Protein AF-X1JHC7-F1 (afdb_monomer)

Sequence (96 aa):
LEETIWEYLFSFENRKKIFSNIHGSFKFCVILFQKGTSNQFLKTSFMRRDLLDWENLNVKILKYNIDAVLNFSPIYKIILEIEKEEDLKLLMKIHV

Organism: NCBI:txid412755

Nearest PDB structures (foldseek):
  8q56-assembly1_A-2  TM=4.679E-01  e=3.711E+00  Salmonella enterica subsp. enterica serovar Typhimuriu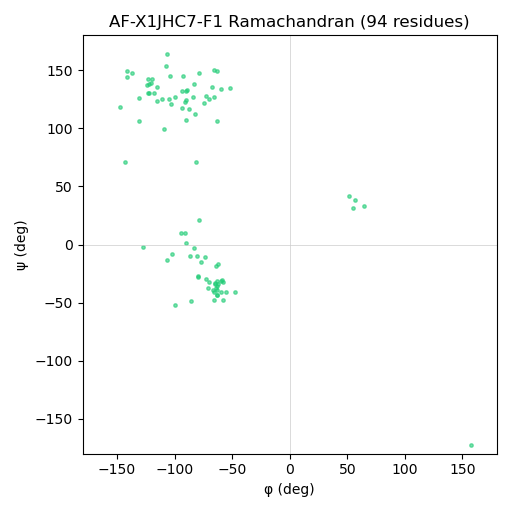m str. D23580
  7kvw-assembly1_A  TM=2.741E-01  e=5.182E+00  Thermobifida fusca YX
  7kw0-assembly1_A  TM=2.491E-01  e=5.540E+00  Thermobifida fusca YX

pLDDT: mean 82.72, std 10.16, range [52.59, 96.69]
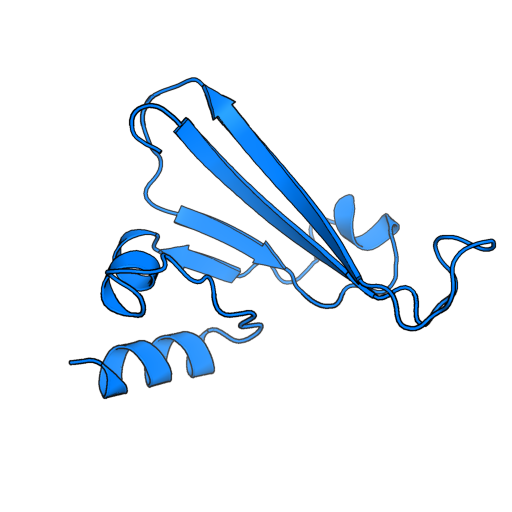
Radius of gyration: 14.61 Å; Cα contacts (8 Å, |Δi|>4): 158; chains: 1; bounding box: 34×25×40 Å

Mean predicted aligned error: 5.97 Å

Foldseek 3Di:
DAQKEWEEKEKEQCCVVPPVPDDRRDMDIDTDMDGGHYDQWYWYDYHHHDPCLVVDPPRQTDTDGQVLLCLVPVPPSDDDNDRDPVVVVVSSVVSD

Secondary structure (DSSP, 8-state):
-TTEEEEEEEEEEGGG-SSTTS-TT-EEEEEEEEESSPPSEEEEEEEE--SHHHH-TTS--EEEEHHHHHHH-TTT-PPP----HHHHHHHHHHT-

Solvent-accessible surface area (backbone atoms only — not comparable to full-atom values): 5686 Å² total; per-residue (Å²): 109,86,54,31,23,44,53,36,42,37,27,35,37,21,73,70,39,79,51,74,93,48,67,46,88,46,72,48,76,49,76,45,70,44,86,40,78,60,52,65,47,34,34,31,35,62,74,34,62,55,75,66,51,79,78,38,88,83,50,79,64,42,79,41,50,48,68,56,33,39,69,78,21,73,87,77,61,52,80,78,91,63,89,48,70,67,59,54,55,50,53,59,59,72,77,103

Structure (mmCIF, N/CA/C/O backbone):
data_AF-X1JHC7-F1
#
_entry.id   AF-X1JHC7-F1
#
loop_
_atom_site.group_PDB
_atom_site.id
_atom_site.type_symbol
_atom_site.label_atom_id
_atom_site.label_alt_id
_atom_site.label_comp_id
_atom_site.label_asym_id
_atom_site.label_entity_id
_atom_site.label_seq_id
_atom_site.pdbx_PDB_ins_code
_atom_site.Cartn_x
_atom_site.Cartn_y
_atom_site.Cartn_z
_atom_site.occupancy
_atom_site.B_iso_or_equiv
_atom_site.auth_seq_id
_atom_site.auth_comp_id
_atom_site.auth_asym_id
_atom_site.auth_atom_id
_atom_site.pdbx_PDB_model_num
ATOM 1 N N . LEU A 1 1 ? -9.859 12.082 9.142 1.00 53.38 1 LEU A N 1
ATOM 2 C CA . LEU A 1 1 ? -9.788 10.649 9.521 1.00 53.38 1 LEU A CA 1
ATOM 3 C C . LEU A 1 1 ? -11.154 10.232 10.021 1.00 53.38 1 LEU A C 1
ATOM 5 O O . LEU A 1 1 ? -11.72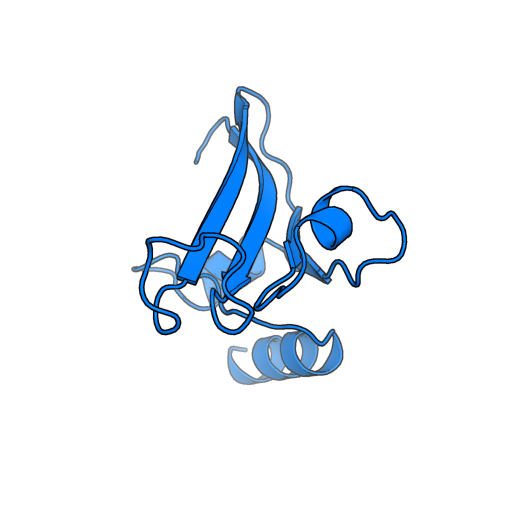1 9.315 9.449 1.00 53.38 1 LEU A O 1
ATOM 9 N N . GLU A 1 2 ? -11.708 10.961 10.990 1.00 53.41 2 GLU A N 1
ATOM 10 C CA . GLU A 1 2 ? -13.152 10.950 11.230 1.00 53.41 2 GLU A CA 1
ATOM 11 C C . GLU A 1 2 ? -13.871 11.427 9.956 1.00 53.41 2 GLU A C 1
ATOM 13 O O . GLU A 1 2 ? -13.398 12.349 9.286 1.00 53.41 2 GLU A O 1
ATOM 18 N N . GLU A 1 3 ? -14.921 10.697 9.569 1.00 63.12 3 GLU A N 1
ATOM 19 C CA . GLU A 1 3 ? -15.710 10.884 8.337 1.00 63.12 3 GLU A CA 1
ATOM 20 C C . GLU A 1 3 ? -14.965 10.645 7.006 1.00 63.12 3 GLU A C 1
ATOM 22 O O . GLU A 1 3 ? -15.229 11.288 5.983 1.00 63.12 3 GLU A O 1
ATOM 27 N N . THR A 1 4 ? -14.014 9.706 6.985 1.00 63.84 4 THR A N 1
ATOM 28 C CA . THR A 1 4 ? -13.337 9.284 5.749 1.00 63.84 4 THR A CA 1
ATOM 29 C C . THR A 1 4 ? -13.310 7.762 5.613 1.00 63.84 4 THR A C 1
ATOM 31 O O . THR A 1 4 ? -12.820 7.056 6.493 1.00 63.84 4 THR A O 1
ATOM 34 N N . ILE A 1 5 ? -13.793 7.252 4.482 1.00 70.75 5 ILE A N 1
ATOM 35 C CA . ILE A 1 5 ? -13.643 5.859 4.060 1.00 70.75 5 ILE A CA 1
ATOM 36 C C . ILE A 1 5 ? -12.272 5.734 3.413 1.00 70.75 5 ILE A C 1
ATOM 38 O O . ILE A 1 5 ? -12.031 6.295 2.348 1.00 70.75 5 ILE A O 1
ATOM 42 N N . TRP A 1 6 ? -11.374 4.996 4.050 1.00 76.62 6 TRP A N 1
ATOM 43 C CA . TRP A 1 6 ? -10.102 4.626 3.447 1.00 76.62 6 TRP A CA 1
ATOM 44 C C . TRP A 1 6 ? -10.297 3.338 2.666 1.00 76.62 6 TRP A C 1
ATOM 46 O O . TRP A 1 6 ? -10.643 2.309 3.242 1.00 76.62 6 TRP A O 1
ATOM 56 N N . GLU A 1 7 ? -10.110 3.395 1.353 1.00 84.69 7 GLU A N 1
ATOM 57 C CA . GLU A 1 7 ? -10.353 2.240 0.495 1.00 84.69 7 GLU A CA 1
ATOM 58 C C . GLU A 1 7 ? -9.056 1.528 0.165 1.00 84.69 7 GLU A C 1
ATOM 60 O O . GLU A 1 7 ? -8.947 0.323 0.397 1.00 84.69 7 GLU A O 1
ATOM 65 N N . TYR A 1 8 ? -8.068 2.279 -0.331 1.00 88.88 8 TYR A N 1
ATOM 66 C CA . TYR A 1 8 ? -6.818 1.715 -0.815 1.00 88.88 8 TYR A CA 1
ATOM 67 C C . TYR A 1 8 ? -5.601 2.563 -0.466 1.00 88.88 8 TYR A C 1
ATOM 69 O O . TYR A 1 8 ? -5.635 3.790 -0.527 1.00 88.88 8 TYR A O 1
ATOM 77 N N . LEU A 1 9 ? -4.499 1.876 -0.184 1.00 90.44 9 LEU A N 1
ATOM 78 C CA . LEU A 1 9 ? -3.150 2.418 -0.170 1.00 90.44 9 LEU A CA 1
ATOM 79 C C . LEU A 1 9 ? -2.262 1.484 -0.995 1.00 90.44 9 LEU A C 1
ATOM 81 O O . LEU A 1 9 ? -1.920 0.382 -0.562 1.00 90.44 9 LEU A O 1
ATOM 85 N N . PHE A 1 10 ? -1.885 1.928 -2.189 1.00 91.56 10 PHE A N 1
ATOM 86 C CA . PHE A 1 10 ? -0.913 1.223 -3.016 1.00 91.56 10 PHE A CA 1
ATOM 87 C C . PHE A 1 10 ? 0.401 1.964 -3.051 1.00 91.56 10 PHE A C 1
ATOM 89 O O . PHE A 1 10 ? 0.440 3.190 -2.950 1.00 91.56 10 PHE A O 1
ATOM 96 N N . SER A 1 11 ? 1.478 1.227 -3.287 1.00 92.94 11 SER A N 1
ATOM 97 C CA . SER A 1 11 ? 2.737 1.861 -3.632 1.00 92.94 11 SER A CA 1
ATOM 98 C C . SER A 1 11 ? 3.472 1.176 -4.766 1.00 92.94 11 SER A C 1
ATOM 100 O O . SER A 1 11 ? 3.427 -0.046 -4.905 1.00 92.94 11 SER A O 1
ATOM 102 N N . PHE A 1 12 ? 4.185 1.991 -5.538 1.00 92.62 12 PHE A N 1
ATOM 103 C CA . PHE A 1 12 ? 4.956 1.591 -6.701 1.00 92.62 12 PHE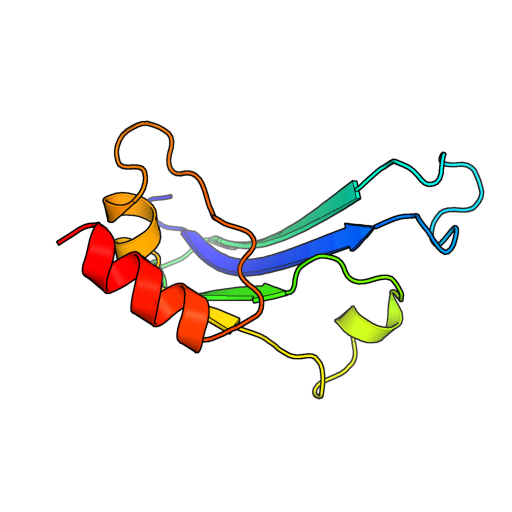 A CA 1
ATOM 104 C C . PHE A 1 12 ? 6.415 1.990 -6.524 1.00 92.62 12 PHE A C 1
ATOM 106 O O . PHE A 1 12 ? 6.718 3.146 -6.224 1.00 92.62 12 PHE A O 1
ATOM 113 N N . GLU A 1 13 ? 7.329 1.054 -6.749 1.00 94.06 13 GLU A N 1
ATOM 114 C CA . GLU A 1 13 ? 8.749 1.352 -6.880 1.00 94.06 13 GLU A CA 1
ATOM 115 C C . GLU A 1 13 ? 9.092 1.629 -8.341 1.00 94.06 13 GLU A C 1
ATOM 117 O O . GLU A 1 13 ? 8.818 0.820 -9.231 1.00 94.06 13 GLU A O 1
ATOM 122 N N . ASN A 1 14 ? 9.822 2.712 -8.601 1.00 94.94 14 ASN A N 1
ATOM 123 C CA . ASN A 1 14 ? 10.228 3.056 -9.962 1.00 94.94 14 ASN A CA 1
ATOM 124 C C . ASN A 1 14 ? 11.431 2.245 -10.479 1.00 94.94 14 ASN A C 1
ATOM 126 O O . ASN A 1 14 ? 12.115 2.657 -11.418 1.00 94.94 14 ASN A O 1
ATOM 130 N N . ARG A 1 15 ? 11.715 1.077 -9.889 1.00 93.50 15 ARG A N 1
ATOM 131 C CA . ARG A 1 15 ? 12.855 0.219 -10.260 1.00 93.50 15 ARG A CA 1
ATOM 132 C C . ARG A 1 15 ? 12.786 -0.238 -11.718 1.00 93.50 15 ARG A C 1
ATOM 134 O O . ARG A 1 15 ? 13.826 -0.384 -12.349 1.00 93.50 15 ARG A O 1
ATOM 141 N N . LYS A 1 16 ? 11.573 -0.405 -12.257 1.00 92.94 16 LYS A N 1
ATOM 142 C CA . LYS A 1 16 ? 11.313 -0.732 -13.669 1.00 92.94 16 LYS A CA 1
ATOM 143 C C . LYS A 1 16 ? 11.124 0.491 -14.577 1.00 92.94 16 LYS A C 1
ATOM 145 O O . LYS A 1 16 ? 10.728 0.321 -15.722 1.00 92.94 16 LYS A O 1
ATOM 150 N N . LYS A 1 17 ? 11.400 1.711 -14.095 1.00 92.12 17 LYS A N 1
ATOM 151 C CA . LYS A 1 17 ? 11.236 2.955 -14.871 1.00 92.12 17 LYS A CA 1
ATOM 152 C C . LYS A 1 17 ? 9.818 3.158 -15.417 1.00 92.12 17 LYS A C 1
ATOM 154 O O . LYS A 1 17 ? 9.641 3.691 -16.507 1.00 92.12 17 LYS A O 1
ATOM 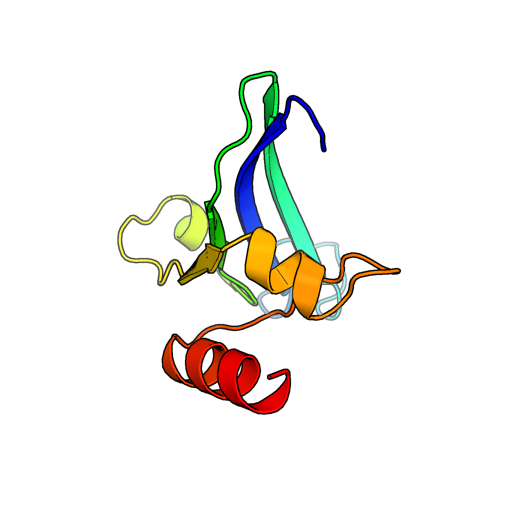159 N N . ILE A 1 18 ? 8.826 2.793 -14.603 1.00 90.12 18 ILE A N 1
ATOM 160 C CA . ILE A 1 18 ? 7.401 3.080 -14.817 1.00 90.12 18 ILE A CA 1
ATOM 161 C C . ILE A 1 18 ? 7.196 4.557 -15.191 1.00 90.12 18 ILE A C 1
ATOM 163 O O . ILE A 1 18 ? 6.437 4.884 -16.097 1.00 90.12 18 ILE A O 1
ATOM 167 N N . PHE A 1 19 ? 7.937 5.441 -14.521 1.00 91.00 19 PHE A N 1
ATOM 168 C CA . PHE A 1 19 ? 8.080 6.842 -14.883 1.00 91.00 19 PHE A CA 1
ATOM 169 C C . PHE A 1 19 ? 9.497 7.063 -15.416 1.00 91.00 19 PHE A C 1
ATOM 171 O O . PHE A 1 19 ? 10.456 7.183 -14.644 1.00 91.00 19 PHE A O 1
ATOM 178 N N . SER A 1 20 ? 9.629 7.090 -16.744 1.00 93.06 20 SER A N 1
ATOM 179 C CA . SER A 1 20 ? 10.909 7.068 -17.473 1.00 93.06 20 SER A CA 1
ATOM 180 C C . SER A 1 20 ? 11.872 8.189 -17.065 1.00 93.06 20 SER A C 1
ATOM 182 O O . SER A 1 20 ? 13.063 7.943 -16.857 1.00 93.06 20 SER A O 1
ATOM 184 N N . ASN A 1 21 ? 11.340 9.395 -16.859 1.00 96.69 21 ASN A N 1
ATOM 185 C CA . ASN A 1 21 ? 12.111 10.593 -16.517 1.00 96.69 21 ASN A CA 1
ATOM 186 C C . ASN A 1 21 ? 12.431 10.725 -15.020 1.00 96.69 21 ASN A C 1
ATOM 188 O O . ASN A 1 21 ? 13.127 11.655 -14.623 1.00 96.69 21 ASN A O 1
ATOM 192 N N . ILE A 1 22 ? 11.946 9.809 -14.178 1.00 95.50 22 ILE A N 1
ATOM 193 C CA . ILE A 1 22 ? 12.194 9.840 -12.735 1.00 95.50 22 ILE A CA 1
ATOM 194 C C . ILE A 1 22 ? 13.244 8.785 -12.380 1.00 95.50 22 ILE A C 1
ATOM 196 O O . ILE A 1 22 ? 13.339 7.711 -12.987 1.00 95.50 22 ILE A O 1
ATOM 200 N N . HIS A 1 23 ? 14.099 9.085 -11.402 1.00 96.69 23 HIS A N 1
ATOM 201 C CA . HIS A 1 23 ? 15.115 8.139 -10.956 1.00 96.69 23 HIS A CA 1
ATOM 202 C C . HIS A 1 23 ? 14.473 6.867 -10.365 1.00 96.69 23 HIS A C 1
ATOM 204 O O . HIS A 1 23 ? 13.370 6.898 -9.817 1.00 96.69 23 HIS A O 1
ATOM 210 N N . GLY A 1 24 ? 15.150 5.723 -10.494 1.00 94.56 24 GLY A N 1
ATOM 211 C CA . GLY A 1 24 ? 14.580 4.423 -10.113 1.00 94.56 24 GLY A CA 1
ATOM 212 C C . GLY A 1 24 ? 14.485 4.181 -8.603 1.00 94.56 24 GLY A C 1
ATOM 213 O O . GLY A 1 24 ? 13.860 3.216 -8.177 1.00 94.56 24 GLY A O 1
ATOM 214 N N . SER A 1 25 ? 15.107 5.042 -7.794 1.00 94.56 25 SER A N 1
ATOM 215 C CA . SER A 1 25 ? 15.070 4.983 -6.325 1.00 94.56 25 SER A CA 1
ATOM 216 C C . SER A 1 25 ? 13.801 5.577 -5.716 1.00 94.56 25 SER A C 1
ATOM 218 O O . SER A 1 25 ? 13.610 5.462 -4.510 1.00 94.56 25 SER A O 1
ATOM 220 N N . PHE A 1 26 ? 12.968 6.247 -6.513 1.00 96.19 26 PHE A N 1
ATOM 221 C CA . PHE A 1 26 ? 11.742 6.858 -6.018 1.00 96.19 26 PHE A CA 1
ATOM 222 C C . PHE A 1 26 ? 10.631 5.823 -5.850 1.00 96.19 26 PHE A C 1
ATOM 224 O O . PHE A 1 26 ? 10.521 4.858 -6.617 1.00 96.19 26 PHE A O 1
ATOM 231 N N . LYS A 1 27 ? 9.789 6.083 -4.852 1.00 93.88 27 LYS A N 1
ATOM 232 C CA . LYS A 1 27 ? 8.573 5.340 -4.557 1.00 93.88 27 LYS A CA 1
ATOM 233 C C . LYS A 1 27 ? 7.381 6.284 -4.621 1.00 93.88 27 LYS A C 1
ATOM 235 O O . LYS A 1 27 ? 7.461 7.415 -4.148 1.00 93.88 27 LYS A O 1
ATOM 240 N N . PHE A 1 28 ? 6.292 5.803 -5.198 1.00 92.81 28 PHE A N 1
ATOM 241 C CA . PHE A 1 28 ? 5.040 6.536 -5.332 1.00 92.81 28 PHE A CA 1
ATOM 242 C C . PHE A 1 28 ? 3.971 5.833 -4.518 1.00 92.81 28 PHE A C 1
ATOM 244 O O . PHE A 1 28 ? 3.867 4.612 -4.597 1.00 92.81 28 PHE A O 1
ATOM 251 N N . CYS A 1 29 ? 3.174 6.587 -3.767 1.00 91.75 29 CYS A N 1
ATOM 252 C CA . CYS A 1 29 ? 2.057 6.051 -3.001 1.00 91.75 29 CYS A C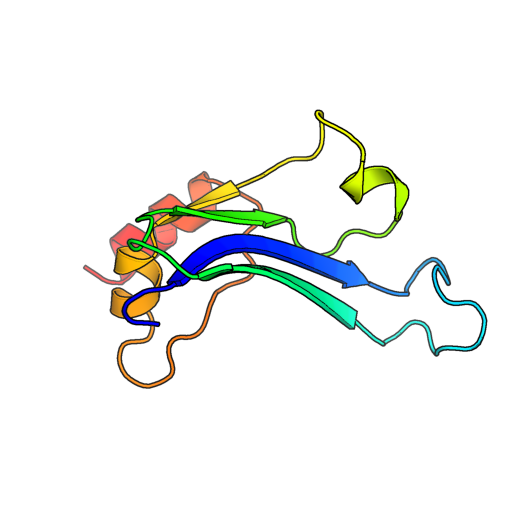A 1
ATOM 253 C C . CYS A 1 29 ? 0.753 6.658 -3.508 1.00 91.75 29 CYS A C 1
ATOM 255 O O . CYS A 1 29 ? 0.643 7.875 -3.649 1.00 91.75 29 CYS A O 1
ATOM 257 N N . VAL A 1 30 ? -0.227 5.801 -3.770 1.00 90.12 30 VAL A N 1
ATOM 258 C CA . VAL A 1 30 ? -1.576 6.182 -4.181 1.00 90.12 30 VAL A CA 1
ATOM 259 C C . VAL A 1 30 ? -2.512 5.849 -3.036 1.00 90.12 30 VAL A C 1
ATOM 261 O O . VAL A 1 30 ? -2.551 4.709 -2.575 1.00 90.12 30 VAL A O 1
ATOM 264 N N . ILE A 1 31 ? -3.261 6.850 -2.587 1.00 88.69 31 ILE A N 1
ATOM 265 C CA . ILE A 1 31 ? -4.266 6.708 -1.540 1.00 88.69 31 ILE A CA 1
ATOM 266 C C . ILE A 1 31 ? -5.621 7.003 -2.169 1.00 88.69 31 ILE A C 1
ATOM 268 O O . ILE A 1 31 ? -5.817 8.088 -2.715 1.00 88.69 31 ILE A O 1
ATOM 272 N N . LEU A 1 32 ? -6.546 6.051 -2.070 1.00 87.69 32 LEU A N 1
ATOM 273 C CA . LEU A 1 32 ? -7.944 6.258 -2.424 1.00 87.69 32 LEU A CA 1
ATOM 274 C C . LEU A 1 32 ? -8.774 6.369 -1.151 1.00 87.69 32 LEU A C 1
ATOM 276 O O . LEU A 1 32 ? -8.760 5.469 -0.305 1.00 87.69 32 LEU A O 1
ATOM 280 N N . PHE A 1 33 ? -9.509 7.470 -1.044 1.00 85.69 33 PHE A N 1
ATOM 281 C CA . PHE A 1 33 ? -10.428 7.711 0.050 1.00 85.69 33 PHE A CA 1
ATOM 282 C C . PHE A 1 33 ? -11.705 8.386 -0.444 1.00 85.69 33 PHE A C 1
ATOM 284 O O . PHE A 1 33 ? -11.683 9.174 -1.390 1.00 85.69 33 PHE A O 1
ATOM 291 N N . GLN A 1 34 ? -12.811 8.108 0.238 1.00 83.50 34 GLN A N 1
ATOM 292 C CA . GLN A 1 34 ? -14.106 8.727 -0.010 1.00 83.50 34 GLN A CA 1
ATOM 293 C C . GLN A 1 34 ? -14.579 9.458 1.249 1.00 83.50 34 GLN A C 1
ATOM 295 O O . GLN A 1 34 ? -14.387 8.991 2.373 1.00 83.50 34 GLN A O 1
ATOM 300 N N . LYS A 1 35 ? -15.216 10.619 1.078 1.00 79.44 35 LYS A N 1
ATOM 301 C CA . LYS A 1 35 ? -15.906 11.301 2.178 1.00 79.44 35 LYS A CA 1
ATOM 302 C C . LYS A 1 35 ? -17.151 10.496 2.564 1.00 79.44 35 LYS A C 1
ATOM 304 O O . LYS A 1 35 ? -17.986 10.232 1.703 1.00 79.44 35 LYS A O 1
ATOM 309 N N . GLY A 1 36 ? -17.284 10.124 3.834 1.00 74.31 36 GLY A N 1
ATOM 310 C CA . GLY A 1 36 ? -18.382 9.275 4.298 1.00 74.31 36 GLY A CA 1
ATOM 311 C C . GLY A 1 36 ? -18.061 8.546 5.599 1.00 74.31 36 GLY A C 1
ATOM 312 O O . GLY A 1 36 ? -17.038 8.793 6.232 1.00 74.31 36 GLY A O 1
ATOM 313 N N . THR A 1 37 ? -18.943 7.643 6.016 1.00 65.69 37 THR A N 1
ATOM 314 C CA . THR A 1 37 ? -18.804 6.912 7.281 1.00 65.69 37 THR A CA 1
ATOM 315 C C . THR A 1 37 ? -17.590 5.989 7.243 1.00 65.69 37 THR A C 1
ATOM 317 O O . THR A 1 37 ? -17.460 5.189 6.327 1.00 65.69 37 THR A O 1
ATOM 320 N N . SER A 1 38 ? -16.704 6.094 8.232 1.00 66.44 38 SER A N 1
ATOM 321 C CA . SER A 1 38 ? -15.421 5.381 8.279 1.00 66.44 38 SER A CA 1
ATOM 322 C C . SER A 1 38 ? -15.557 3.869 8.065 1.00 66.44 38 SER A C 1
ATOM 324 O O . SER A 1 38 ? -16.387 3.221 8.701 1.00 66.44 38 SER A O 1
ATOM 326 N N . ASN A 1 39 ? -14.688 3.300 7.230 1.00 71.75 39 ASN A N 1
ATOM 327 C CA . ASN A 1 39 ? -14.533 1.853 7.089 1.00 71.75 39 ASN A CA 1
ATOM 328 C C . ASN A 1 39 ? -13.420 1.351 8.023 1.00 71.75 39 ASN A C 1
ATOM 330 O O . ASN A 1 39 ? -12.424 2.043 8.201 1.00 71.75 39 ASN A O 1
ATOM 334 N N . GLN A 1 40 ? -13.562 0.151 8.589 1.00 79.44 40 GLN A N 1
ATOM 335 C CA . GLN A 1 40 ? -12.572 -0.435 9.510 1.00 79.44 40 GLN A CA 1
ATOM 336 C C . GLN A 1 40 ? -11.331 -0.995 8.804 1.00 79.44 40 GLN A C 1
ATOM 338 O O . GLN A 1 40 ? -10.316 -1.258 9.448 1.00 79.44 40 GLN A O 1
ATOM 343 N N . PHE A 1 41 ? -11.393 -1.190 7.484 1.00 84.62 41 PHE A N 1
ATOM 344 C CA . PHE A 1 41 ? -10.335 -1.856 6.731 1.00 84.62 41 PHE A CA 1
ATOM 345 C C . PHE A 1 41 ? -9.791 -0.991 5.601 1.00 84.62 41 PHE A C 1
ATOM 347 O O . PHE A 1 41 ? -10.545 -0.531 4.747 1.00 84.62 41 PHE A O 1
ATOM 354 N N . LEU A 1 42 ? -8.466 -0.878 5.554 1.00 87.12 42 LEU A N 1
ATOM 355 C CA . LEU A 1 42 ? -7.697 -0.316 4.452 1.00 87.12 42 LEU A CA 1
ATOM 356 C C . LEU A 1 42 ? -7.138 -1.462 3.605 1.00 87.12 42 LEU A C 1
ATOM 358 O O . LEU A 1 42 ? -6.469 -2.355 4.125 1.00 87.12 42 LEU A O 1
ATOM 362 N N . LYS A 1 43 ? -7.378 -1.454 2.294 1.00 89.19 43 LYS A N 1
ATOM 363 C CA . LYS A 1 43 ? -6.746 -2.419 1.388 1.00 89.19 43 LYS A CA 1
ATOM 364 C C . LYS A 1 43 ? -5.360 -1.917 1.005 1.00 89.19 43 LYS A C 1
ATOM 366 O O . LYS A 1 43 ? -5.223 -0.797 0.522 1.00 89.19 43 LYS A O 1
ATOM 371 N N . THR A 1 44 ? -4.337 -2.739 1.189 1.00 90.62 44 THR A N 1
ATOM 372 C CA . THR A 1 44 ? -2.956 -2.352 0.908 1.00 90.62 44 THR A CA 1
ATOM 373 C C . THR A 1 44 ? -2.284 -3.288 -0.081 1.00 90.62 44 THR A C 1
ATOM 375 O O . THR A 1 44 ? -2.468 -4.506 -0.035 1.00 90.62 44 THR A O 1
ATOM 378 N N . SER A 1 45 ? -1.456 -2.722 -0.955 1.00 91.94 45 SER A N 1
ATOM 379 C CA . SER A 1 45 ? -0.501 -3.488 -1.756 1.00 91.94 45 SER A CA 1
ATOM 380 C C . SER A 1 45 ? 0.746 -2.648 -1.990 1.00 91.94 45 SER A C 1
ATOM 382 O O . SER A 1 45 ? 0.685 -1.554 -2.556 1.00 91.94 45 SER A O 1
ATOM 384 N N . PHE A 1 46 ? 1.885 -3.127 -1.504 1.00 92.00 46 PHE A N 1
ATOM 385 C CA . PHE A 1 46 ? 3.114 -2.348 -1.497 1.00 92.00 46 PHE A CA 1
ATOM 386 C C . PHE A 1 46 ? 4.108 -2.831 -2.549 1.00 92.00 46 PHE A C 1
ATOM 388 O O . PHE A 1 46 ? 3.977 -3.916 -3.103 1.00 92.00 46 PHE A O 1
ATOM 395 N N . MET A 1 47 ? 5.094 -1.977 -2.833 1.00 90.12 47 MET A N 1
ATOM 396 C CA . MET A 1 47 ? 6.269 -2.301 -3.649 1.00 90.12 47 MET A CA 1
ATOM 397 C C . MET A 1 47 ? 5.951 -2.854 -5.052 1.00 90.12 47 MET A C 1
ATOM 399 O O . MET A 1 47 ? 6.720 -3.632 -5.621 1.00 90.12 47 MET A O 1
ATOM 403 N N . ARG A 1 48 ? 4.831 -2.427 -5.648 1.00 90.94 48 ARG A N 1
ATOM 404 C CA . ARG A 1 48 ? 4.451 -2.813 -7.012 1.00 90.94 48 ARG A CA 1
ATOM 405 C C . ARG A 1 48 ? 5.438 -2.241 -8.022 1.00 90.94 48 ARG A C 1
ATOM 407 O O . ARG A 1 48 ? 6.048 -1.197 -7.802 1.00 90.94 48 ARG A O 1
ATOM 414 N N . ARG A 1 49 ? 5.624 -2.935 -9.141 1.00 90.81 49 ARG A N 1
ATOM 415 C CA . ARG A 1 49 ? 6.591 -2.536 -10.184 1.00 90.81 49 ARG A CA 1
ATOM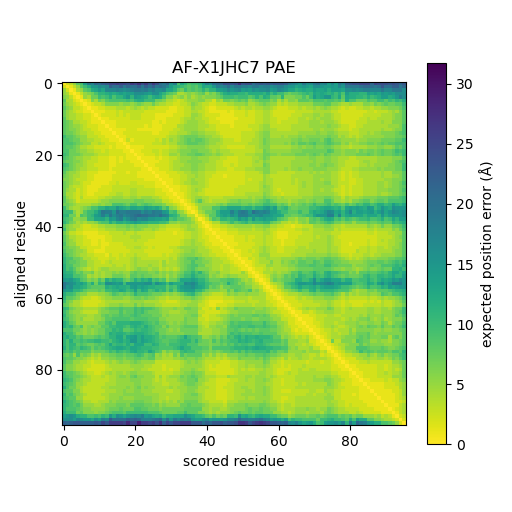 416 C C . ARG A 1 49 ? 5.975 -2.455 -11.573 1.00 90.81 49 ARG A C 1
ATOM 418 O O . ARG A 1 49 ? 6.676 -2.109 -12.519 1.00 90.81 49 ARG A O 1
ATOM 425 N N . ASP A 1 50 ? 4.700 -2.790 -11.684 1.00 87.19 50 ASP A N 1
ATOM 426 C CA . ASP A 1 50 ? 3.902 -2.673 -12.891 1.00 87.19 50 ASP A CA 1
ATOM 427 C C . ASP A 1 50 ? 2.674 -1.818 -12.559 1.00 87.19 50 ASP A C 1
ATOM 429 O O . ASP A 1 50 ? 2.095 -1.976 -11.486 1.00 87.19 50 ASP A O 1
ATOM 433 N N . LEU A 1 51 ? 2.294 -0.889 -13.437 1.00 83.31 51 LEU A N 1
ATOM 434 C CA . LEU A 1 51 ? 1.065 -0.110 -13.247 1.00 83.31 51 LEU A CA 1
ATOM 435 C C . LEU A 1 51 ? -0.174 -0.957 -13.499 1.00 83.31 51 LEU A C 1
ATOM 437 O O . LEU A 1 51 ? -1.190 -0.728 -12.853 1.00 83.31 51 LEU A O 1
ATOM 441 N N . LEU A 1 52 ? -0.080 -1.959 -14.376 1.00 85.44 52 LEU A N 1
ATOM 442 C CA . LEU A 1 52 ? -1.192 -2.859 -14.679 1.00 85.44 52 LEU A CA 1
ATOM 443 C C . LEU A 1 52 ? -1.600 -3.694 -13.459 1.00 85.44 52 LEU A C 1
ATOM 445 O O . LEU A 1 52 ? -2.722 -4.185 -13.392 1.00 85.44 52 LEU A O 1
ATOM 449 N N . ASP A 1 53 ? -0.725 -3.798 -12.454 1.00 82.69 53 ASP A N 1
ATOM 450 C CA . ASP A 1 53 ? -1.063 -4.373 -11.153 1.00 82.69 53 ASP A CA 1
ATOM 451 C C . ASP A 1 53 ? -2.227 -3.633 -10.475 1.00 82.69 53 ASP A C 1
ATOM 453 O O . ASP A 1 53 ? -3.016 -4.242 -9.762 1.00 82.69 53 ASP A O 1
ATOM 457 N N . TRP A 1 54 ? -2.363 -2.326 -10.695 1.00 79.44 54 TRP A N 1
ATOM 458 C CA . TRP A 1 54 ? -3.479 -1.561 -10.142 1.00 79.44 54 TRP A CA 1
ATOM 459 C C . TRP A 1 54 ? -4.832 -2.025 -10.695 1.00 79.44 54 TRP A C 1
ATOM 461 O O . TRP A 1 54 ? -5.824 -2.071 -9.972 1.00 79.44 54 TRP A O 1
ATOM 471 N N . GLU A 1 55 ? -4.869 -2.383 -11.978 1.00 77.75 55 GLU A N 1
ATOM 472 C CA . GLU A 1 55 ? -6.089 -2.786 -12.685 1.00 77.75 55 GLU A CA 1
ATOM 473 C C . GLU A 1 55 ? -6.386 -4.287 -12.538 1.00 77.75 55 GLU A C 1
ATOM 475 O O . GLU A 1 55 ? -7.463 -4.761 -12.900 1.00 77.75 55 GLU A O 1
ATOM 480 N N . ASN A 1 56 ? -5.441 -5.057 -11.996 1.00 77.88 56 ASN A N 1
ATOM 481 C CA . ASN A 1 56 ? -5.516 -6.507 -11.963 1.00 77.88 56 ASN A CA 1
ATOM 482 C C . ASN A 1 56 ? -6.139 -7.028 -10.656 1.00 77.88 56 ASN A C 1
ATOM 484 O O . ASN A 1 56 ? -5.568 -6.921 -9.570 1.00 77.88 56 ASN A O 1
ATOM 488 N N . LEU A 1 57 ? -7.284 -7.704 -10.787 1.00 60.44 57 LEU A N 1
ATOM 489 C CA . LEU A 1 57 ? -8.022 -8.330 -9.681 1.00 60.44 57 LEU A CA 1
ATOM 490 C C . LEU A 1 57 ? -7.241 -9.440 -8.950 1.00 60.44 57 LEU A C 1
ATOM 492 O O . LEU A 1 57 ? -7.616 -9.809 -7.840 1.00 60.44 57 LEU A O 1
ATOM 496 N N . ASN A 1 58 ? -6.164 -9.964 -9.544 1.00 65.94 58 ASN A N 1
ATOM 497 C CA . ASN A 1 58 ? -5.324 -11.010 -8.951 1.00 65.94 58 ASN A CA 1
ATOM 498 C C . ASN A 1 58 ? -4.162 -10.464 -8.111 1.00 65.94 58 ASN A C 1
ATOM 500 O O . ASN A 1 58 ? -3.349 -11.243 -7.604 1.00 65.94 58 ASN A O 1
ATOM 504 N N . VAL A 1 59 ? -4.028 -9.142 -7.974 1.00 75.94 59 VAL A N 1
ATOM 505 C CA . VAL A 1 59 ? -2.983 -8.584 -7.118 1.00 75.94 59 VAL A CA 1
ATOM 506 C C . VAL A 1 59 ? -3.266 -8.916 -5.666 1.00 75.94 59 VAL A C 1
ATOM 508 O O . VAL A 1 59 ? -4.387 -8.807 -5.172 1.00 75.94 59 VAL A O 1
ATOM 511 N N . LYS A 1 60 ? -2.205 -9.328 -4.968 1.00 80.69 60 LYS A N 1
ATOM 512 C CA . LYS A 1 60 ? -2.267 -9.595 -3.540 1.00 80.69 60 LYS A CA 1
ATOM 513 C C . LYS A 1 60 ? -2.607 -8.297 -2.811 1.00 80.69 60 LYS A C 1
ATOM 515 O O . LYS A 1 60 ? -1.778 -7.390 -2.698 1.00 80.69 60 LYS A O 1
ATOM 520 N N . ILE A 1 61 ? -3.844 -8.233 -2.343 1.00 87.62 61 ILE A N 1
ATOM 521 C CA . ILE A 1 61 ? -4.372 -7.161 -1.513 1.00 87.62 61 ILE A CA 1
ATOM 522 C C . ILE A 1 61 ? -4.423 -7.683 -0.085 1.00 87.62 61 ILE A C 1
ATOM 524 O O . ILE A 1 61 ? -5.111 -8.663 0.201 1.00 87.62 61 ILE A O 1
ATOM 528 N N . LEU A 1 62 ? -3.714 -7.011 0.814 1.00 89.31 62 LEU A N 1
ATOM 529 C CA . LEU A 1 62 ? -3.830 -7.253 2.243 1.00 89.31 62 LEU A CA 1
ATOM 530 C C . LEU A 1 62 ? -4.926 -6.343 2.807 1.00 89.31 62 LEU A C 1
ATOM 532 O O . LEU A 1 62 ? -4.964 -5.151 2.508 1.00 89.31 62 LEU A O 1
ATOM 536 N N . LYS A 1 63 ? -5.834 -6.892 3.618 1.00 87.94 63 LYS A N 1
ATOM 537 C CA . LYS A 1 63 ? -6.812 -6.089 4.364 1.00 87.94 63 LYS A CA 1
ATOM 538 C C . LYS A 1 63 ? -6.214 -5.718 5.713 1.00 87.94 63 LYS A C 1
ATOM 540 O O . LYS A 1 63 ? -6.089 -6.561 6.596 1.00 87.94 63 LYS A O 1
ATOM 545 N N . TYR A 1 64 ? -5.854 -4.455 5.858 1.00 83.94 64 TYR A N 1
ATOM 546 C CA . TYR A 1 64 ? -5.293 -3.896 7.074 1.00 83.94 64 TYR A CA 1
ATOM 547 C C . TYR A 1 64 ? -6.424 -3.359 7.956 1.00 83.94 64 TYR A C 1
ATOM 549 O O . TYR A 1 64 ? -7.191 -2.509 7.509 1.00 83.94 64 TYR A O 1
ATOM 557 N N . ASN A 1 65 ? -6.554 -3.838 9.196 1.00 83.38 65 ASN A N 1
ATOM 558 C CA . ASN A 1 65 ? -7.493 -3.246 10.153 1.00 83.38 65 ASN A CA 1
ATOM 559 C C . ASN A 1 65 ? -6.914 -1.913 10.663 1.00 83.38 65 ASN A C 1
ATOM 561 O O . ASN A 1 65 ? -5.809 -1.889 11.207 1.00 83.38 65 ASN A O 1
ATOM 565 N N . ILE A 1 66 ? -7.643 -0.813 10.473 1.00 77.81 66 ILE A N 1
ATOM 566 C CA . ILE A 1 66 ? -7.203 0.536 10.854 1.00 77.81 66 ILE A CA 1
ATOM 567 C C . ILE A 1 66 ? -6.997 0.646 12.370 1.00 77.81 66 ILE A C 1
ATOM 569 O O . ILE A 1 66 ? -6.045 1.293 12.802 1.00 77.81 66 ILE A O 1
ATOM 573 N N . ASP A 1 67 ? -7.793 -0.054 13.177 1.00 78.75 67 ASP A N 1
ATOM 574 C CA . ASP A 1 67 ? -7.627 -0.074 14.634 1.00 78.75 67 ASP A CA 1
ATOM 575 C C . ASP A 1 67 ? -6.271 -0.684 15.024 1.00 78.75 67 ASP A C 1
ATOM 577 O O . ASP A 1 67 ? -5.594 -0.194 15.926 1.00 78.75 67 ASP A O 1
ATOM 581 N N . ALA A 1 68 ? -5.802 -1.696 14.282 1.00 73.94 68 ALA A N 1
ATOM 582 C CA . ALA A 1 68 ? -4.475 -2.272 14.497 1.00 73.94 68 ALA A CA 1
ATOM 583 C C . ALA A 1 68 ? -3.352 -1.274 14.156 1.00 73.94 68 ALA A C 1
ATOM 585 O O . ALA A 1 68 ? -2.375 -1.194 14.896 1.00 73.94 68 ALA A O 1
ATOM 586 N N . VAL A 1 69 ? -3.493 -0.472 13.088 1.00 69.81 69 VAL A N 1
ATOM 587 C CA . VAL A 1 69 ? -2.541 0.616 12.754 1.00 69.81 69 VAL A CA 1
ATOM 588 C C . VAL A 1 69 ? -2.427 1.604 13.911 1.00 69.81 69 VAL A C 1
ATOM 590 O O . VAL A 1 69 ? -1.323 1.971 14.316 1.00 69.81 69 VAL A O 1
ATOM 593 N N . LEU A 1 70 ? -3.574 2.033 14.442 1.00 72.62 70 LEU A N 1
ATOM 594 C CA . LEU A 1 70 ? -3.629 2.990 15.542 1.00 72.62 70 LEU A CA 1
ATOM 595 C C . LEU A 1 70 ? -3.020 2.410 16.822 1.00 72.62 70 LEU A C 1
ATOM 597 O O . LEU A 1 70 ? -2.355 3.140 17.548 1.00 72.62 70 LEU A O 1
ATOM 601 N N . ASN A 1 71 ? -3.153 1.105 17.058 1.00 75.38 71 ASN A N 1
ATOM 602 C CA . ASN A 1 71 ? -2.513 0.443 18.195 1.00 75.38 71 ASN A CA 1
ATOM 603 C C . ASN A 1 71 ? -0.987 0.324 18.036 1.00 75.38 71 ASN A C 1
ATOM 605 O O . ASN A 1 71 ? -0.261 0.505 19.009 1.00 75.38 71 ASN A O 1
ATOM 609 N N . PHE A 1 72 ? -0.482 0.066 16.824 1.00 74.06 72 PHE A N 1
ATOM 610 C CA . PHE A 1 72 ? 0.965 -0.006 16.565 1.00 74.06 72 PHE A CA 1
ATOM 611 C C . PHE A 1 72 ? 1.657 1.356 16.644 1.00 74.06 72 PHE A C 1
ATOM 613 O O . PHE A 1 72 ? 2.834 1.452 16.985 1.00 74.06 72 PHE A O 1
ATOM 620 N N . SER A 1 73 ? 0.950 2.425 16.281 1.00 74.94 73 SER A N 1
ATOM 621 C CA . SER A 1 73 ? 1.513 3.769 16.231 1.00 74.94 73 SER A CA 1
ATOM 622 C C . SER A 1 73 ? 0.482 4.800 16.691 1.00 74.94 73 SER A C 1
ATOM 624 O O . SER A 1 73 ? -0.011 5.592 15.886 1.00 74.94 73 SER A O 1
ATOM 626 N N . PRO A 1 74 ? 0.153 4.837 17.993 1.00 73.62 74 PRO A N 1
ATOM 627 C CA . PRO A 1 74 ? -0.919 5.693 18.503 1.00 73.62 74 PRO A CA 1
ATOM 628 C C . PRO A 1 74 ? -0.629 7.182 18.300 1.00 73.62 74 PRO A C 1
ATOM 630 O O . PRO A 1 74 ? -1.540 7.976 18.074 1.00 73.62 74 PRO A O 1
ATOM 633 N N . ILE A 1 75 ? 0.653 7.556 18.327 1.00 76.56 75 ILE A N 1
ATOM 634 C CA . ILE A 1 75 ? 1.100 8.945 18.193 1.00 76.56 75 ILE A CA 1
ATOM 635 C C . ILE A 1 75 ? 1.256 9.338 16.719 1.00 76.56 75 ILE A C 1
ATOM 637 O O . ILE A 1 75 ? 0.752 10.378 16.301 1.00 76.56 75 ILE A O 1
ATOM 641 N N . TYR A 1 76 ? 1.938 8.512 15.921 1.00 77.50 76 TYR A N 1
ATOM 642 C CA . TYR A 1 76 ? 2.352 8.880 14.561 1.00 77.50 76 TYR A CA 1
ATOM 643 C C . TYR A 1 76 ? 1.480 8.271 13.456 1.00 77.50 76 TYR A C 1
ATOM 645 O O . TYR A 1 76 ? 1.630 8.648 12.296 1.00 77.50 76 TYR A O 1
ATOM 653 N N . LYS A 1 77 ? 0.559 7.360 13.801 1.00 77.50 77 LYS A N 1
ATOM 654 C CA . LYS A 1 77 ? -0.396 6.702 12.892 1.00 77.50 77 LYS A CA 1
ATOM 655 C C . LYS A 1 77 ? 0.288 6.089 11.663 1.00 77.50 77 LYS A C 1
ATOM 657 O O . LYS A 1 77 ? -0.190 6.210 10.537 1.00 77.50 77 LYS A O 1
ATOM 662 N N . ILE A 1 78 ? 1.438 5.456 11.894 1.00 80.81 78 ILE A N 1
ATOM 663 C CA . ILE A 1 78 ? 2.279 4.853 10.858 1.00 80.81 78 ILE A CA 1
ATOM 664 C C . ILE A 1 78 ? 1.629 3.575 10.334 1.00 80.81 78 ILE A C 1
ATOM 666 O O . ILE A 1 78 ? 1.342 2.659 11.101 1.00 80.81 78 ILE A O 1
ATOM 670 N N . ILE A 1 79 ? 1.483 3.484 9.013 1.00 83.81 79 ILE A N 1
ATOM 671 C CA . ILE A 1 79 ? 1.108 2.246 8.327 1.00 83.81 79 ILE A CA 1
ATOM 672 C C . ILE A 1 79 ? 2.384 1.492 7.962 1.00 83.81 79 ILE A C 1
ATOM 674 O O . ILE A 1 79 ? 3.260 2.033 7.287 1.00 83.81 79 ILE A O 1
ATOM 678 N N . LEU A 1 80 ? 2.480 0.238 8.401 1.00 86.31 80 LEU A N 1
ATOM 679 C CA . LEU A 1 80 ? 3.587 -0.641 8.045 1.00 86.31 80 LEU A CA 1
ATOM 680 C C . LEU A 1 80 ? 3.3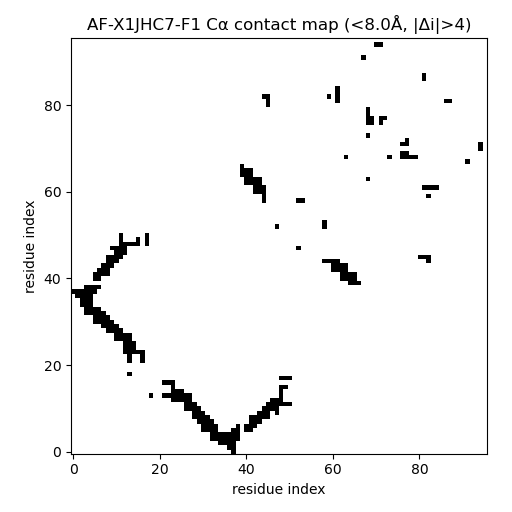37 -1.285 6.680 1.00 86.31 80 LEU A C 1
ATOM 682 O O . LEU A 1 80 ? 2.233 -1.739 6.376 1.00 86.31 80 LEU A O 1
ATOM 686 N N . GLU A 1 81 ? 4.387 -1.356 5.867 1.00 89.25 81 GLU A N 1
ATOM 687 C CA . GLU A 1 81 ? 4.323 -1.905 4.514 1.00 89.25 81 GLU A CA 1
ATOM 688 C C . GLU A 1 81 ? 4.386 -3.437 4.523 1.00 89.25 81 GLU A C 1
ATOM 690 O O . GLU A 1 81 ? 5.393 -4.044 4.169 1.00 89.25 81 GLU A O 1
ATOM 695 N N . ILE A 1 82 ? 3.307 -4.069 4.980 1.00 87.75 82 ILE A N 1
ATOM 696 C CA . ILE A 1 82 ? 3.223 -5.523 5.141 1.00 87.75 82 ILE A CA 1
ATOM 697 C C . ILE A 1 82 ? 2.617 -6.164 3.886 1.00 87.75 82 ILE A C 1
ATOM 699 O O . ILE A 1 82 ? 1.566 -5.742 3.404 1.00 87.75 82 ILE A O 1
ATOM 703 N N . GLU A 1 83 ? 3.248 -7.228 3.384 1.00 85.88 83 GLU A N 1
ATOM 704 C CA . GLU A 1 83 ? 2.776 -7.978 2.208 1.00 85.88 83 GLU A CA 1
ATOM 705 C C . GLU A 1 83 ? 2.169 -9.351 2.548 1.00 85.88 83 GLU A C 1
ATOM 707 O O . GLU A 1 83 ? 1.544 -9.992 1.695 1.00 85.88 83 GLU A O 1
ATOM 712 N N . LYS A 1 84 ? 2.362 -9.851 3.774 1.00 87.81 84 LYS A N 1
ATOM 713 C CA . LYS A 1 84 ? 1.911 -11.181 4.211 1.00 87.81 84 LYS A CA 1
ATOM 714 C C . LYS A 1 84 ? 0.989 -11.087 5.419 1.00 87.81 84 LYS A C 1
ATOM 716 O O . LYS A 1 84 ? 1.252 -10.348 6.363 1.00 87.81 84 LYS A O 1
ATOM 721 N N . GLU A 1 85 ? -0.082 -11.877 5.406 1.00 86.38 85 GLU A N 1
ATOM 722 C CA . GLU A 1 85 ? -1.001 -11.942 6.544 1.00 86.38 85 GLU A CA 1
ATOM 723 C C . GLU A 1 85 ? -0.327 -12.516 7.790 1.00 86.38 85 GLU A C 1
ATOM 725 O O . GLU A 1 85 ? -0.670 -12.130 8.903 1.00 86.38 85 GLU A O 1
ATOM 730 N N . GLU A 1 86 ? 0.618 -13.438 7.617 1.00 88.38 86 GLU A N 1
ATOM 731 C CA . GLU A 1 86 ? 1.370 -14.057 8.705 1.00 88.38 86 GLU A CA 1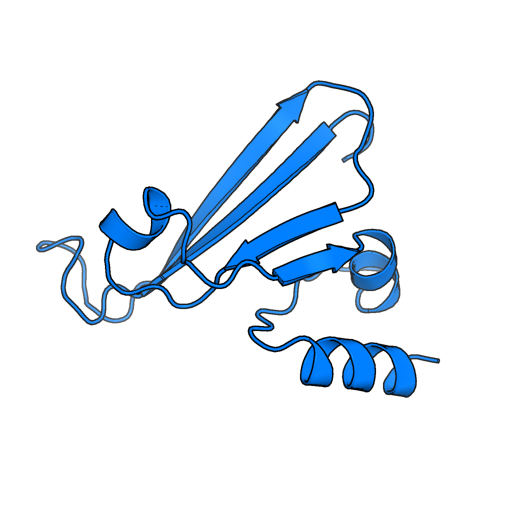
ATOM 732 C C . GLU A 1 86 ? 2.200 -13.020 9.464 1.00 88.38 86 GLU A C 1
ATOM 734 O O . GLU A 1 86 ? 2.178 -13.000 10.694 1.00 88.38 86 GLU A O 1
ATOM 739 N N . ASP A 1 87 ? 2.859 -12.117 8.735 1.00 88.06 87 ASP A N 1
ATOM 740 C CA . ASP A 1 87 ? 3.660 -11.035 9.310 1.00 88.06 87 ASP A CA 1
ATOM 741 C C . ASP A 1 87 ? 2.760 -10.049 10.072 1.00 88.06 87 ASP A C 1
ATOM 743 O O . ASP A 1 87 ? 3.075 -9.647 11.192 1.00 88.06 87 ASP A O 1
ATOM 747 N N . LEU A 1 88 ? 1.582 -9.730 9.520 1.00 84.62 88 LEU A N 1
ATOM 748 C CA . LEU A 1 88 ? 0.580 -8.900 10.195 1.00 84.62 88 LEU A CA 1
ATOM 749 C C . LEU A 1 88 ? 0.064 -9.568 11.484 1.00 84.62 88 LEU A C 1
ATOM 751 O O . LEU A 1 88 ? -0.039 -8.915 12.524 1.00 84.62 88 LEU A O 1
ATOM 755 N N . LYS A 1 89 ? -0.225 -10.875 11.443 1.00 85.19 89 LYS A N 1
ATOM 756 C CA . LYS A 1 89 ? -0.646 -11.664 12.615 1.00 85.19 89 LYS A CA 1
ATOM 757 C C . LYS A 1 89 ? 0.452 -11.728 13.678 1.00 85.19 89 LYS A C 1
ATOM 759 O O . LYS A 1 89 ? 0.142 -11.666 14.865 1.00 85.19 89 LYS A O 1
ATOM 764 N N . LEU A 1 90 ? 1.717 -11.857 13.277 1.00 86.31 90 LEU A N 1
ATOM 765 C CA . LEU A 1 90 ? 2.857 -11.856 14.192 1.00 86.31 90 LEU A CA 1
ATOM 766 C C . LEU A 1 90 ? 3.016 -10.496 14.877 1.00 86.31 90 LEU A C 1
ATOM 768 O O . LEU A 1 90 ? 3.133 -10.442 16.098 1.00 86.31 90 LEU A O 1
ATOM 772 N N . LEU A 1 91 ? 2.962 -9.404 14.113 1.00 81.50 91 LEU A N 1
ATOM 773 C CA . LEU A 1 91 ? 3.074 -8.049 14.655 1.00 81.50 91 LEU A CA 1
ATOM 774 C C . LEU A 1 91 ? 1.969 -7.750 15.668 1.00 81.50 91 LEU A C 1
ATOM 776 O O . LEU A 1 91 ? 2.262 -7.217 16.737 1.00 81.50 91 LEU A O 1
ATOM 780 N N . MET A 1 92 ? 0.733 -8.180 15.387 1.00 77.69 92 MET A N 1
ATOM 781 C CA . MET A 1 92 ? -0.375 -8.064 16.341 1.00 77.69 92 MET A CA 1
ATOM 782 C C . MET A 1 92 ? -0.104 -8.784 17.665 1.00 77.69 92 MET A C 1
ATOM 784 O O . MET A 1 92 ? -0.590 -8.326 18.684 1.00 77.69 92 MET A O 1
ATOM 788 N N . LYS A 1 93 ? 0.668 -9.877 17.685 1.00 81.56 93 LYS A N 1
ATOM 789 C CA . LYS A 1 93 ? 1.001 -10.596 18.929 1.00 81.56 93 LYS A CA 1
ATOM 790 C C . LYS A 1 93 ? 2.119 -9.942 19.738 1.00 81.56 93 LYS A C 1
ATOM 792 O O . LYS A 1 93 ? 2.175 -10.154 20.938 1.00 81.56 93 LYS A O 1
ATOM 797 N N . ILE A 1 94 ? 3.027 -9.216 19.085 1.00 76.50 94 ILE A N 1
ATOM 798 C CA . ILE A 1 94 ? 4.187 -8.584 19.741 1.00 76.50 94 ILE A CA 1
ATOM 799 C C . ILE A 1 94 ? 3.789 -7.274 20.439 1.00 76.50 94 ILE A C 1
ATOM 801 O O . ILE A 1 94 ? 4.439 -6.873 21.396 1.00 76.50 94 ILE A O 1
ATOM 805 N N . HIS A 1 95 ? 2.742 -6.604 19.953 1.00 62.16 95 HIS A N 1
ATOM 806 C CA . HIS A 1 95 ? 2.225 -5.352 20.524 1.00 62.16 95 HIS A CA 1
ATOM 807 C C . HIS A 1 95 ? 1.073 -5.548 21.529 1.00 62.16 95 HIS A C 1
ATOM 809 O O . HIS A 1 95 ? 0.440 -4.561 21.904 1.00 62.16 95 HIS A O 1
ATOM 815 N N . VAL A 1 96 ? 0.790 -6.791 21.940 1.00 52.59 96 VAL A N 1
ATOM 816 C CA . VAL A 1 96 ? -0.137 -7.115 23.043 1.00 52.59 96 VAL A CA 1
ATOM 817 C C . VAL A 1 96 ? 0.634 -7.208 24.350 1.00 52.59 96 VAL A C 1
ATOM 819 O O . VAL A 1 96 ? 1.699 -7.864 24.347 1.00 52.59 96 VAL A O 1
#